Protein AF-A0A9E4G6T2-F1 (afdb_monomer)

pLDDT: mean 90.81, std 7.92, range [38.53, 97.25]

Secondary structure (DSSP, 8-state):
---SEEE-SSPPPHHHHHHHHHHEEE-GGGEEEE-HHHHHHHHHTT--HHHHHHHHHTS-SSPPPHHHHHHHHHHHHHHTS------EEEEE-SSHHHHHHHHHSTTTTTT-EEETTTEEEEEGGGHHHHHHHHHHTT------

Nearest PDB structures (foldseek):
  7lbm-assembly1_W  TM=4.381E-01  e=2.754E-04  Homo sapiens
  6nmi-assembly1_A  TM=4.449E-01  e=3.197E-03  Homo sapiens
  7m2u-assembly1_7  TM=4.126E-01  e=1.089E-02  Saccharomyces cerevisiae S288C

Foldseek 3Di:
DDAQKDADPDDDDPVLVVVLVQQWDDDPPRITHGDLVSNLVSVLVPDAVVVVLCSSCVRDVDHDDPVNVVSNVVSNCVSPVDDDPADKDKDFAPWQVLLVCQCPDPQRVVQWDDDPRGIIIGGPVCVVSNQVSCVVVPDHDDDD

Radius of gyration: 25.3 Å; Cα contacts (8 Å, |Δi|>4): 161; chains: 1; bounding box: 50×25×65 Å

Solvent-accessible surface area (backbone atoms only — not comparable to full-atom values): 8436 Å² total; per-residue (Å²): 127,96,63,61,63,47,70,55,93,59,91,70,53,74,70,58,46,50,54,45,61,47,32,24,44,82,53,73,92,53,28,28,36,63,31,68,69,40,37,26,53,34,40,67,72,68,50,58,65,64,59,54,51,51,58,55,48,76,77,35,97,59,79,80,53,70,69,55,53,51,49,48,55,50,40,58,55,55,46,66,70,69,76,92,89,74,66,63,43,80,42,82,39,100,38,45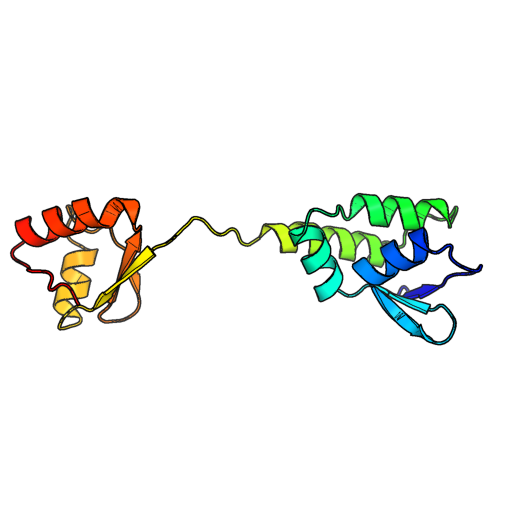,69,57,29,52,49,46,50,66,34,87,75,29,27,88,44,42,44,74,51,78,67,30,24,36,37,23,45,56,93,38,44,67,60,37,53,53,35,40,45,76,74,75,46,87,80,87,81,131

Mean predicted aligned error: 6.39 Å

Structure (mmCIF, N/CA/C/O backbone):
data_AF-A0A9E4G6T2-F1
#
_entry.id   AF-A0A9E4G6T2-F1
#
loop_
_atom_site.group_PDB
_atom_site.id
_atom_site.type_symbol
_atom_site.label_atom_id
_atom_site.label_alt_id
_atom_site.label_comp_id
_atom_site.label_asym_id
_atom_site.label_entity_id
_atom_site.label_seq_id
_atom_site.pdbx_PDB_ins_code
_atom_site.Cartn_x
_atom_site.Cartn_y
_atom_site.Cartn_z
_atom_site.occupancy
_atom_site.B_iso_or_equiv
_atom_site.auth_seq_id
_atom_site.auth_comp_id
_atom_site.auth_asym_id
_atom_site.auth_atom_id
_atom_site.pdbx_PDB_model_num
ATOM 1 N N . MET A 1 1 ? 2.375 -5.085 -33.992 1.00 38.53 1 MET A N 1
ATOM 2 C CA . MET A 1 1 ? 1.531 -4.758 -32.822 1.00 38.53 1 MET A CA 1
ATOM 3 C C . MET A 1 1 ? 2.469 -4.268 -31.738 1.00 38.53 1 MET A C 1
ATOM 5 O O . MET A 1 1 ? 3.468 -4.948 -31.538 1.00 38.53 1 MET A O 1
ATOM 9 N N . PRO A 1 2 ? 2.243 -3.102 -31.114 1.00 52.88 2 PRO A N 1
ATOM 10 C CA . PRO A 1 2 ? 3.109 -2.669 -30.027 1.00 52.88 2 PRO A CA 1
ATOM 11 C C . PRO A 1 2 ? 2.996 -3.676 -28.876 1.00 52.88 2 PRO A C 1
ATOM 13 O O . PRO A 1 2 ? 1.899 -4.096 -28.514 1.00 52.88 2 PRO A O 1
ATOM 16 N N . SER A 1 3 ? 4.140 -4.099 -28.356 1.00 74.31 3 SER A N 1
ATOM 17 C CA . SER A 1 3 ? 4.298 -5.026 -27.232 1.00 74.31 3 SER A CA 1
ATOM 18 C C . SER A 1 3 ? 5.153 -4.355 -26.162 1.00 74.31 3 SER A C 1
ATOM 20 O O . SER A 1 3 ? 5.950 -3.481 -26.488 1.00 74.31 3 SER A O 1
ATOM 22 N N . LEU A 1 4 ? 5.066 -4.790 -24.902 1.00 88.31 4 LEU A N 1
ATOM 23 C CA . LEU A 1 4 ? 5.969 -4.348 -23.822 1.00 88.31 4 LEU A CA 1
ATOM 24 C C . LEU A 1 4 ? 7.368 -4.992 -23.910 1.00 88.31 4 LEU A C 1
ATOM 26 O O . LEU A 1 4 ? 8.064 -5.139 -22.908 1.00 88.31 4 LEU A O 1
ATOM 30 N N . LEU A 1 5 ? 7.758 -5.392 -25.119 1.00 89.69 5 LEU A N 1
ATOM 31 C CA . LEU A 1 5 ? 9.045 -5.992 -25.431 1.00 89.69 5 LEU A CA 1
ATOM 32 C C . LEU A 1 5 ? 9.974 -4.904 -25.959 1.00 89.69 5 LEU A C 1
ATOM 34 O O . LEU A 1 5 ? 9.639 -4.201 -26.911 1.00 89.69 5 LEU A O 1
ATOM 38 N N . VAL A 1 6 ? 11.145 -4.807 -25.352 1.00 87.50 6 VAL A N 1
ATOM 39 C CA . VAL A 1 6 ? 12.248 -3.937 -25.740 1.00 87.50 6 VAL A CA 1
ATOM 40 C C . VAL A 1 6 ? 13.361 -4.833 -26.260 1.00 87.50 6 VAL A C 1
ATOM 42 O O . VAL A 1 6 ? 13.726 -5.811 -25.616 1.00 87.50 6 VAL A O 1
ATOM 45 N N . ARG A 1 7 ? 13.909 -4.524 -27.434 1.00 88.38 7 ARG A N 1
ATOM 46 C CA . ARG A 1 7 ? 15.034 -5.269 -28.005 1.00 88.38 7 ARG A CA 1
ATOM 47 C C . ARG A 1 7 ? 16.282 -4.400 -27.985 1.00 88.38 7 ARG A C 1
ATOM 49 O O . ARG A 1 7 ? 16.263 -3.283 -28.493 1.00 88.38 7 ARG A O 1
ATOM 56 N N . ALA A 1 8 ? 17.368 -4.929 -27.436 1.00 85.12 8 ALA A N 1
ATOM 57 C CA . ALA A 1 8 ? 18.674 -4.300 -27.544 1.00 85.12 8 ALA A CA 1
ATOM 58 C C . ALA A 1 8 ? 19.267 -4.592 -28.935 1.00 85.12 8 ALA A C 1
ATOM 60 O O . ALA A 1 8 ? 19.606 -5.730 -29.245 1.00 85.12 8 ALA A O 1
ATOM 61 N N . ASN A 1 9 ? 19.383 -3.566 -29.784 1.00 81.38 9 ASN A N 1
ATOM 62 C CA . ASN A 1 9 ? 19.962 -3.698 -31.133 1.00 81.38 9 ASN A CA 1
ATOM 63 C C . ASN A 1 9 ? 21.505 -3.710 -31.136 1.00 81.38 9 ASN A C 1
ATOM 65 O O . ASN A 1 9 ? 22.123 -3.962 -32.167 1.00 81.38 9 ASN A O 1
ATOM 69 N N . ALA A 1 10 ? 22.125 -3.436 -29.988 1.00 82.56 10 ALA A N 1
ATOM 70 C CA . ALA A 1 10 ? 23.563 -3.480 -29.760 1.00 82.56 10 ALA A CA 1
ATOM 71 C C . ALA A 1 10 ? 23.841 -4.035 -28.351 1.00 82.56 10 ALA A C 1
ATOM 73 O O . ALA A 1 10 ? 22.944 -3.984 -27.500 1.00 82.56 10 ALA A O 1
ATOM 74 N N . PRO A 1 11 ? 25.058 -4.547 -28.079 1.00 84.62 11 PRO A N 1
ATOM 75 C CA . PRO A 1 11 ? 25.437 -4.977 -26.739 1.00 84.62 11 PRO A CA 1
ATOM 76 C C . PRO A 1 11 ? 25.218 -3.862 -25.714 1.00 84.62 11 PRO A C 1
ATOM 78 O O . PRO A 1 11 ? 25.647 -2.725 -25.916 1.00 84.62 11 PRO A O 1
ATOM 81 N N . LEU A 1 12 ? 24.544 -4.199 -24.618 1.00 86.62 12 LEU A N 1
ATOM 82 C CA . LEU A 1 12 ? 24.333 -3.295 -23.494 1.00 86.62 12 LEU A CA 1
ATOM 83 C C . LEU A 1 12 ? 25.620 -3.203 -22.671 1.00 86.62 12 LEU A C 1
ATOM 85 O O . LEU A 1 12 ? 26.306 -4.206 -22.464 1.00 86.62 12 LEU A O 1
ATOM 89 N N . THR A 1 13 ? 25.938 -2.016 -22.168 1.00 89.88 13 THR A N 1
ATOM 90 C CA . THR A 1 13 ? 26.933 -1.880 -21.100 1.00 89.88 13 THR A CA 1
ATOM 91 C C . THR A 1 13 ? 26.376 -2.452 -19.792 1.00 89.88 13 THR A C 1
ATOM 93 O O . THR A 1 13 ? 25.166 -2.626 -19.636 1.00 89.88 13 THR A O 1
ATOM 96 N N . ALA A 1 14 ? 27.253 -2.722 -18.822 1.00 89.56 14 ALA A N 1
ATOM 97 C CA . ALA A 1 14 ? 26.844 -3.267 -17.526 1.00 89.56 14 ALA A CA 1
ATOM 98 C C . ALA A 1 14 ? 25.838 -2.364 -16.783 1.00 89.56 14 ALA A C 1
ATOM 100 O O . ALA A 1 14 ? 24.913 -2.862 -16.148 1.00 89.56 14 ALA A O 1
ATOM 101 N N . GLU A 1 15 ? 25.992 -1.041 -16.889 1.00 88.56 15 GLU A N 1
ATOM 102 C CA . GLU A 1 15 ? 25.078 -0.070 -16.274 1.00 88.56 15 GLU A CA 1
ATOM 103 C C . GLU A 1 15 ? 23.675 -0.149 -16.888 1.00 88.56 15 GLU A C 1
ATOM 105 O O . GLU A 1 15 ? 22.665 -0.175 -16.190 1.00 88.56 15 GLU A O 1
ATOM 110 N N . GLU A 1 16 ? 23.601 -0.263 -18.206 1.00 88.19 16 GLU A N 1
ATOM 111 C CA . GLU A 1 16 ? 22.339 -0.290 -18.943 1.00 88.19 16 GLU A CA 1
ATOM 112 C C . GLU A 1 16 ? 21.610 -1.622 -18.792 1.00 88.19 16 GLU A C 1
ATOM 114 O O . GLU A 1 16 ? 20.379 -1.669 -18.744 1.00 88.19 16 GLU A O 1
ATOM 119 N N . GLN A 1 17 ? 22.375 -2.707 -18.685 1.00 90.69 17 GLN A N 1
ATOM 120 C CA . GLN A 1 17 ? 21.836 -4.003 -18.320 1.00 90.69 17 GLN A CA 1
ATOM 121 C C . GLN A 1 17 ? 21.211 -3.950 -16.921 1.00 90.69 17 GLN A C 1
ATOM 123 O O . GLN A 1 17 ? 20.090 -4.422 -16.754 1.00 90.69 17 GLN A O 1
ATOM 128 N N . LEU A 1 18 ? 21.864 -3.306 -15.948 1.00 91.38 18 LEU A N 1
ATOM 129 C CA . LEU A 1 18 ? 21.314 -3.143 -14.601 1.00 91.38 18 LEU A CA 1
ATOM 130 C C . LEU A 1 18 ? 20.001 -2.339 -14.601 1.00 91.38 18 LEU A C 1
ATOM 132 O O . LEU A 1 18 ? 19.055 -2.706 -13.898 1.00 91.38 18 LEU A O 1
ATOM 136 N N . VAL A 1 19 ? 19.908 -1.277 -15.414 1.00 91.62 19 VAL A N 1
ATOM 137 C CA . VAL A 1 19 ? 18.649 -0.532 -15.601 1.00 91.62 19 VAL A CA 1
ATOM 138 C C . VAL A 1 19 ? 17.553 -1.473 -16.103 1.00 91.62 19 VAL A C 1
ATOM 140 O O . VAL A 1 19 ? 16.491 -1.557 -15.491 1.00 91.62 19 VAL A O 1
ATOM 143 N N . LEU A 1 20 ? 17.798 -2.238 -17.169 1.00 92.38 20 LEU A N 1
ATOM 144 C CA . LEU A 1 20 ? 16.791 -3.162 -17.697 1.00 92.38 20 LEU A CA 1
ATOM 145 C C . LEU A 1 20 ? 16.443 -4.285 -16.714 1.00 92.38 20 LEU A C 1
ATOM 147 O O . LEU A 1 20 ? 15.267 -4.590 -16.556 1.00 92.38 20 LEU A O 1
ATOM 151 N N . GLU A 1 21 ? 17.401 -4.848 -15.982 1.00 93.56 21 GLU A N 1
ATOM 152 C CA . GLU A 1 21 ? 17.140 -5.876 -14.962 1.00 93.56 21 GLU A CA 1
ATOM 153 C C . GLU A 1 21 ? 16.253 -5.376 -13.815 1.00 93.56 21 GLU A C 1
ATOM 155 O O . GLU A 1 21 ? 15.469 -6.159 -13.258 1.00 93.56 21 GLU A O 1
ATOM 160 N N . THR A 1 22 ? 16.345 -4.079 -13.505 1.00 94.62 22 THR A N 1
ATOM 161 C CA . THR A 1 22 ? 15.546 -3.400 -12.476 1.00 94.62 22 THR A CA 1
ATOM 162 C C . THR A 1 22 ? 14.070 -3.305 -12.869 1.00 94.62 22 THR A C 1
ATOM 164 O O . THR A 1 22 ? 13.197 -3.465 -12.019 1.00 94.62 22 THR A O 1
ATOM 167 N N . PHE A 1 23 ? 13.764 -3.090 -14.152 1.00 93.81 23 PHE A N 1
ATOM 168 C CA . PHE A 1 23 ? 12.396 -2.820 -14.624 1.00 93.81 23 PHE A CA 1
ATOM 169 C C . PHE A 1 23 ? 11.776 -3.944 -15.470 1.00 93.81 23 PHE A C 1
ATOM 171 O O . PHE A 1 23 ? 10.556 -4.002 -15.648 1.00 93.81 23 PHE A O 1
ATOM 178 N N . ALA A 1 24 ? 12.595 -4.844 -16.003 1.00 94.62 24 ALA A N 1
ATOM 179 C CA . ALA A 1 24 ? 12.218 -5.820 -17.011 1.00 94.62 24 ALA A CA 1
ATOM 180 C C . ALA A 1 24 ? 12.761 -7.218 -16.694 1.00 94.62 24 ALA A C 1
ATOM 182 O O . ALA A 1 24 ? 13.696 -7.420 -15.914 1.00 94.62 24 ALA A O 1
ATOM 183 N N . ASN A 1 25 ? 12.149 -8.216 -17.316 1.00 94.12 25 ASN A N 1
ATOM 184 C CA . ASN A 1 25 ? 12.661 -9.576 -17.348 1.00 94.12 25 ASN A CA 1
ATOM 185 C C . ASN A 1 25 ? 13.472 -9.766 -18.626 1.00 94.12 25 ASN A C 1
ATOM 187 O O . ASN A 1 25 ? 12.993 -9.432 -19.709 1.00 94.12 25 ASN A O 1
ATOM 191 N N . ALA A 1 26 ? 14.687 -10.297 -18.492 1.00 92.38 26 ALA A N 1
ATOM 192 C CA . ALA A 1 26 ? 15.461 -10.735 -19.641 1.00 92.38 26 ALA A CA 1
ATOM 193 C C . ALA A 1 26 ? 14.760 -11.937 -20.287 1.00 92.38 26 ALA A C 1
ATOM 195 O O . ALA A 1 26 ? 14.427 -12.912 -19.609 1.00 92.38 26 ALA A O 1
ATOM 196 N N . GLU A 1 27 ? 14.551 -11.858 -21.591 1.00 89.44 27 GLU A N 1
ATOM 197 C CA . GLU A 1 27 ? 14.178 -12.976 -22.446 1.00 89.44 27 GLU A CA 1
ATOM 198 C C . GLU A 1 27 ? 15.389 -13.385 -23.308 1.00 89.44 27 GLU A C 1
ATOM 200 O O . GLU A 1 27 ? 16.518 -12.932 -23.101 1.00 89.44 27 GLU A O 1
ATOM 205 N N . ALA A 1 28 ? 15.176 -14.287 -24.265 1.00 85.75 28 ALA A N 1
ATOM 206 C CA . ALA A 1 28 ? 16.230 -14.717 -25.177 1.00 85.75 28 ALA A CA 1
ATOM 207 C C . ALA A 1 28 ? 16.661 -13.592 -26.141 1.00 85.75 28 ALA A C 1
ATOM 209 O O . ALA A 1 28 ? 15.905 -12.666 -26.433 1.00 85.75 28 ALA A O 1
ATOM 210 N N . ASP A 1 29 ? 17.884 -13.704 -26.667 1.00 84.12 29 ASP A N 1
ATOM 211 C CA . ASP A 1 29 ? 18.403 -12.892 -27.779 1.00 84.12 29 ASP A CA 1
ATOM 212 C C . ASP A 1 29 ? 18.367 -11.367 -27.564 1.00 84.12 29 ASP A C 1
ATOM 214 O O . ASP A 1 29 ? 18.106 -10.596 -28.490 1.00 84.12 29 ASP A O 1
ATOM 218 N N . GLY A 1 30 ? 18.618 -10.908 -26.332 1.00 85.06 30 GLY A N 1
ATOM 219 C CA . GLY A 1 30 ? 18.647 -9.474 -26.013 1.00 85.06 30 GLY A CA 1
ATOM 220 C C . GLY A 1 30 ? 17.267 -8.810 -26.043 1.00 85.06 30 GLY A C 1
ATOM 221 O O . GLY A 1 30 ? 17.168 -7.584 -26.149 1.00 85.06 30 GLY A O 1
ATOM 222 N N . VAL A 1 31 ? 16.203 -9.613 -25.966 1.00 90.50 31 VAL A N 1
ATOM 223 C CA . VAL A 1 31 ? 14.833 -9.149 -25.759 1.00 90.50 31 VAL A CA 1
ATOM 224 C C . VAL A 1 31 ? 14.572 -9.022 -24.263 1.00 90.50 31 VAL A C 1
ATOM 226 O O . VAL A 1 31 ? 14.973 -9.864 -23.469 1.00 90.50 31 VAL A O 1
ATOM 229 N N . TRP A 1 32 ? 13.891 -7.953 -23.880 1.00 93.12 32 TRP A N 1
ATOM 230 C CA . TRP A 1 32 ? 13.528 -7.635 -22.510 1.00 93.12 32 TRP A CA 1
ATOM 231 C C . TRP A 1 32 ? 12.043 -7.333 -22.449 1.00 93.12 32 TRP A C 1
ATOM 233 O O . TRP A 1 32 ? 11.534 -6.539 -23.235 1.00 93.12 32 TRP A O 1
ATOM 243 N N . HIS A 1 33 ? 11.344 -7.925 -21.495 1.00 93.69 33 HIS A N 1
ATOM 244 C CA . HIS A 1 33 ? 9.928 -7.673 -21.285 1.00 93.69 33 HIS A CA 1
ATOM 245 C C . HIS A 1 33 ? 9.740 -6.779 -20.066 1.00 93.69 33 HIS A C 1
ATOM 247 O O . HIS A 1 33 ? 10.058 -7.188 -18.947 1.00 93.69 33 HIS A O 1
ATOM 253 N N . LEU A 1 34 ? 9.220 -5.564 -20.270 1.00 93.94 34 LEU A N 1
ATOM 254 C CA . LEU A 1 34 ? 8.885 -4.663 -19.167 1.00 93.94 34 LEU A CA 1
ATOM 255 C C . LEU A 1 34 ? 7.889 -5.354 -18.234 1.00 93.94 34 LEU A C 1
ATOM 257 O O . LEU A 1 34 ? 6.777 -5.708 -18.630 1.00 93.94 34 LEU A O 1
ATOM 261 N N . ALA A 1 35 ? 8.306 -5.551 -16.989 1.00 93.56 35 ALA A N 1
ATOM 262 C CA . ALA A 1 35 ? 7.590 -6.367 -16.029 1.00 93.56 35 ALA A CA 1
ATOM 263 C C . ALA A 1 35 ? 6.934 -5.457 -14.991 1.00 93.56 35 ALA A C 1
ATOM 265 O O . ALA A 1 35 ? 7.587 -4.626 -14.357 1.00 93.56 35 ALA A O 1
ATOM 266 N N . ARG A 1 36 ? 5.609 -5.571 -14.848 1.00 93.19 36 ARG A N 1
ATOM 267 C CA . ARG A 1 36 ? 4.814 -4.681 -13.986 1.00 93.19 36 ARG A CA 1
ATOM 268 C C . ARG A 1 36 ? 5.263 -4.745 -12.529 1.00 93.19 36 ARG A C 1
ATOM 270 O O . ARG A 1 36 ? 5.409 -3.708 -11.899 1.00 93.19 36 ARG A O 1
ATOM 277 N N . ASP A 1 37 ? 5.440 -5.950 -12.009 1.00 94.00 37 ASP A N 1
ATOM 278 C CA . ASP A 1 37 ? 5.879 -6.234 -10.644 1.00 94.00 37 ASP A CA 1
ATOM 279 C C . ASP A 1 37 ? 7.269 -5.656 -10.358 1.00 94.00 37 ASP A C 1
ATOM 281 O O . ASP A 1 37 ? 7.4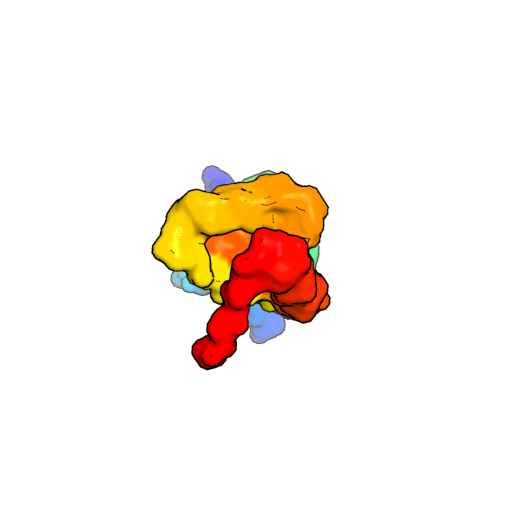27 -4.918 -9.388 1.00 94.00 37 ASP A O 1
ATOM 285 N N . LYS A 1 38 ? 8.244 -5.892 -11.244 1.00 95.25 38 LYS A N 1
ATOM 286 C CA . LYS A 1 38 ? 9.583 -5.301 -11.134 1.00 95.25 38 LYS A CA 1
ATOM 287 C C . LYS A 1 38 ? 9.553 -3.783 -11.206 1.00 95.25 38 LYS A C 1
ATOM 289 O O . LYS A 1 38 ? 10.176 -3.115 -10.391 1.00 95.25 38 LYS A O 1
ATOM 294 N N . THR A 1 39 ? 8.787 -3.231 -12.145 1.00 94.25 39 THR A N 1
ATOM 295 C CA . THR A 1 39 ? 8.690 -1.778 -12.306 1.00 94.25 39 THR A CA 1
ATOM 296 C C . THR A 1 39 ? 8.047 -1.117 -11.086 1.00 94.25 39 THR A C 1
ATOM 298 O O . THR A 1 39 ? 8.530 -0.085 -10.630 1.00 94.25 39 THR A O 1
ATOM 301 N N . LEU A 1 40 ? 7.000 -1.723 -10.514 1.00 95.00 40 LEU A N 1
ATOM 302 C CA . LEU A 1 40 ? 6.412 -1.264 -9.253 1.00 95.00 40 LEU A CA 1
ATOM 303 C C . LEU A 1 40 ? 7.436 -1.329 -8.112 1.00 95.00 40 LEU A C 1
ATOM 305 O O . LEU A 1 40 ? 7.648 -0.319 -7.447 1.00 95.00 40 LEU A O 1
ATOM 309 N N . ALA A 1 41 ? 8.127 -2.461 -7.941 1.00 93.75 41 ALA A N 1
ATOM 310 C CA . ALA A 1 41 ? 9.138 -2.639 -6.896 1.00 93.75 41 ALA A CA 1
ATOM 311 C C . ALA A 1 41 ? 10.314 -1.652 -7.026 1.00 93.75 41 ALA A C 1
ATOM 313 O O . ALA A 1 41 ? 10.813 -1.128 -6.027 1.00 93.75 41 ALA A O 1
ATOM 314 N N . ALA A 1 42 ? 10.736 -1.347 -8.255 1.00 94.38 42 ALA A N 1
ATOM 315 C CA . ALA A 1 42 ? 11.765 -0.352 -8.528 1.00 94.38 42 ALA A CA 1
ATOM 316 C C . ALA A 1 42 ? 11.312 1.052 -8.098 1.00 94.38 42 ALA A C 1
ATOM 318 O O . ALA A 1 42 ? 12.050 1.759 -7.410 1.00 94.38 42 ALA A O 1
ATOM 319 N N . ILE A 1 43 ? 10.081 1.446 -8.438 1.00 93.62 43 ILE A N 1
ATOM 320 C CA . ILE A 1 43 ? 9.537 2.753 -8.046 1.00 93.62 43 ILE A CA 1
ATOM 321 C C . ILE A 1 43 ? 9.347 2.839 -6.525 1.00 93.62 43 ILE A C 1
ATOM 323 O O . ILE A 1 43 ? 9.695 3.851 -5.918 1.00 93.62 43 ILE A O 1
ATOM 327 N N . GLU A 1 44 ? 8.860 1.773 -5.886 1.00 91.94 44 GLU A N 1
ATOM 328 C CA . GLU A 1 44 ? 8.766 1.668 -4.422 1.00 91.94 44 GLU A CA 1
ATOM 329 C C . GLU A 1 44 ? 10.134 1.829 -3.737 1.00 91.94 44 GLU A C 1
ATOM 331 O O . GLU A 1 44 ? 10.218 2.405 -2.651 1.00 91.94 44 GLU A O 1
ATOM 336 N N . SER A 1 45 ? 11.208 1.383 -4.395 1.00 91.56 45 SER A N 1
ATOM 337 C CA . SER A 1 45 ? 12.595 1.502 -3.922 1.00 91.56 45 SER A CA 1
ATOM 338 C C . SER A 1 45 ? 13.248 2.856 -4.237 1.00 91.56 45 SER A C 1
ATOM 340 O O . SER A 1 45 ? 14.390 3.092 -3.846 1.00 91.56 45 SER A O 1
ATOM 342 N N . GLY A 1 46 ? 12.530 3.768 -4.901 1.00 91.50 46 GLY A N 1
ATOM 343 C CA . GLY A 1 46 ? 12.974 5.139 -5.161 1.00 91.50 46 GLY A CA 1
ATOM 344 C C . GLY A 1 46 ? 13.480 5.417 -6.578 1.00 91.50 46 GLY A C 1
ATOM 345 O O . GLY A 1 46 ? 13.881 6.550 -6.849 1.00 91.50 46 GLY A O 1
ATOM 346 N N . HIS A 1 47 ? 13.438 4.441 -7.489 1.00 92.94 47 HIS A N 1
ATOM 347 C CA . HIS A 1 47 ? 13.706 4.690 -8.907 1.00 92.94 47 HIS A CA 1
ATOM 348 C C . HIS A 1 47 ? 12.559 5.479 -9.559 1.00 92.94 47 HIS A C 1
ATOM 350 O O . HIS A 1 47 ? 11.411 5.413 -9.110 1.00 92.94 47 HIS A O 1
ATOM 356 N N . LYS A 1 48 ? 12.835 6.219 -10.639 1.00 90.88 48 LYS A N 1
ATOM 357 C CA . LYS A 1 48 ? 11.798 6.955 -11.379 1.00 90.88 48 LYS A CA 1
ATOM 358 C C . LYS A 1 48 ? 11.523 6.281 -12.714 1.00 90.88 48 LYS A C 1
ATOM 360 O O . LYS A 1 48 ? 12.450 5.903 -13.422 1.00 90.88 48 LYS A O 1
ATOM 365 N N . ALA A 1 49 ? 10.253 6.190 -13.106 1.00 89.56 49 ALA A N 1
ATOM 366 C CA . ALA A 1 49 ? 9.931 5.696 -14.444 1.00 89.56 49 ALA A CA 1
ATOM 367 C C . ALA A 1 49 ? 10.420 6.660 -15.542 1.00 89.56 49 ALA A C 1
ATOM 369 O O . ALA A 1 49 ? 10.711 6.208 -16.644 1.00 89.56 49 ALA A O 1
ATOM 370 N N . ASP A 1 50 ? 10.605 7.949 -15.233 1.00 89.06 50 ASP A N 1
ATOM 371 C CA . ASP A 1 50 ? 11.275 8.910 -16.122 1.00 89.06 50 ASP A CA 1
ATOM 372 C C . ASP A 1 50 ? 12.721 8.521 -16.453 1.00 89.06 50 ASP A C 1
ATOM 374 O O . ASP A 1 50 ? 13.152 8.739 -17.583 1.00 89.06 50 ASP A O 1
ATOM 378 N N . ASP A 1 51 ? 13.447 7.889 -15.524 1.00 88.88 51 ASP A N 1
ATOM 379 C CA . ASP A 1 51 ? 14.809 7.408 -15.787 1.00 88.88 51 ASP A CA 1
ATOM 380 C C . ASP A 1 51 ? 14.772 6.295 -16.848 1.00 88.88 51 ASP A C 1
ATOM 382 O O . ASP A 1 51 ? 15.577 6.278 -17.779 1.00 88.88 51 ASP A O 1
ATOM 386 N N . LEU A 1 52 ? 13.768 5.411 -16.773 1.00 89.81 52 LEU A N 1
ATOM 387 C CA . LEU A 1 52 ? 13.527 4.386 -17.788 1.00 89.81 52 LEU A CA 1
ATOM 388 C C . LEU A 1 52 ? 13.049 4.992 -19.119 1.00 89.81 52 LEU A C 1
ATOM 390 O O . LEU A 1 52 ? 13.496 4.546 -20.174 1.00 89.81 52 LEU A O 1
ATOM 394 N N . ARG A 1 53 ? 12.187 6.022 -19.105 1.00 90.00 53 ARG A N 1
ATOM 395 C CA . ARG A 1 53 ? 11.778 6.745 -20.329 1.00 90.00 53 ARG A CA 1
ATOM 396 C C . ARG A 1 53 ? 12.985 7.358 -21.032 1.00 90.00 53 ARG A C 1
ATOM 398 O O . ARG A 1 53 ? 13.136 7.182 -22.238 1.00 90.00 53 ARG A O 1
ATOM 405 N N . ALA A 1 54 ? 13.842 8.047 -20.280 1.00 88.44 54 ALA A N 1
ATOM 406 C CA . ALA A 1 54 ? 15.055 8.665 -20.799 1.00 88.44 54 ALA A CA 1
ATOM 407 C C . ALA A 1 54 ? 16.028 7.615 -21.347 1.00 88.44 54 ALA A C 1
ATOM 409 O O . ALA A 1 54 ? 16.556 7.788 -22.441 1.00 88.44 54 ALA A O 1
ATOM 410 N N . PHE A 1 55 ? 16.208 6.499 -20.634 1.00 88.81 55 PHE A N 1
ATOM 411 C CA . PHE A 1 55 ? 17.033 5.381 -21.086 1.00 88.81 55 PHE A CA 1
ATOM 412 C C . PHE A 1 55 ? 16.551 4.791 -22.420 1.00 88.81 55 PHE A C 1
ATOM 414 O O . PHE A 1 55 ? 17.351 4.597 -23.334 1.00 88.81 55 PHE A O 1
ATOM 421 N N . LEU A 1 56 ? 15.245 4.532 -22.552 1.00 88.56 56 LEU A N 1
ATOM 422 C CA . LEU A 1 56 ? 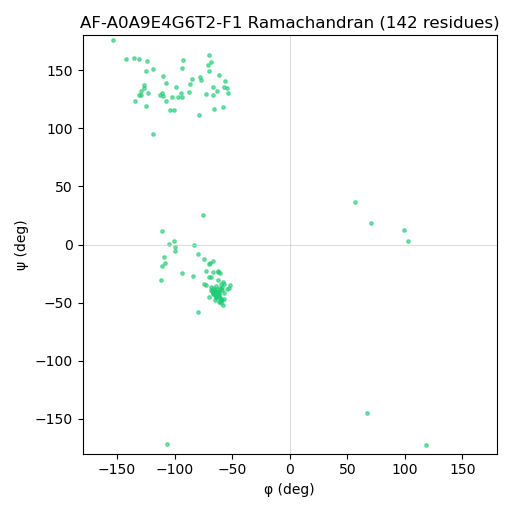14.664 4.002 -23.789 1.00 88.56 56 LEU A CA 1
ATOM 423 C C . LEU A 1 56 ? 14.764 5.019 -24.938 1.00 88.56 56 LEU A C 1
ATOM 425 O O . LEU A 1 56 ? 15.134 4.646 -26.047 1.00 88.56 56 LEU A O 1
ATOM 429 N N . GLY A 1 57 ? 14.495 6.300 -24.665 1.00 86.19 57 GLY A N 1
ATOM 430 C CA . GLY A 1 57 ? 14.555 7.374 -25.663 1.00 86.19 57 GLY A CA 1
ATOM 431 C C . GLY A 1 57 ? 15.972 7.774 -26.089 1.00 86.19 57 GLY A C 1
ATOM 432 O O . GLY A 1 57 ? 16.156 8.288 -27.182 1.00 86.19 57 GLY A O 1
ATOM 433 N N . ALA A 1 58 ? 17.000 7.516 -25.276 1.00 84.62 58 ALA A N 1
ATOM 434 C CA . ALA A 1 58 ? 18.390 7.780 -25.657 1.00 84.62 58 ALA A CA 1
ATOM 435 C C . ALA A 1 58 ? 18.910 6.824 -26.748 1.00 84.62 58 ALA A C 1
ATOM 437 O O . ALA A 1 58 ? 19.942 7.091 -27.362 1.00 84.62 58 ALA A O 1
ATOM 438 N N . ARG A 1 59 ? 18.223 5.696 -26.969 1.00 77.62 59 ARG A N 1
ATOM 439 C CA . ARG A 1 59 ? 18.638 4.632 -27.895 1.00 77.62 59 ARG A CA 1
ATOM 440 C C . ARG A 1 59 ? 17.805 4.516 -29.158 1.00 77.62 59 ARG A C 1
ATOM 442 O O . ARG A 1 59 ? 18.195 3.771 -30.057 1.00 77.62 59 ARG A O 1
ATOM 449 N N . ASP A 1 60 ? 16.684 5.217 -29.215 1.00 78.00 60 ASP A N 1
ATOM 450 C CA . ASP A 1 60 ? 15.801 5.233 -30.367 1.00 78.00 60 ASP A CA 1
ATOM 451 C C . ASP A 1 60 ? 15.413 6.681 -30.663 1.00 78.00 60 ASP A C 1
ATOM 453 O O . ASP A 1 60 ? 14.907 7.390 -29.798 1.00 78.00 60 ASP A O 1
ATOM 457 N N . GLU A 1 61 ? 15.676 7.134 -31.889 1.00 71.00 61 GLU A N 1
ATOM 458 C CA . GLU A 1 61 ? 15.260 8.464 -32.346 1.00 71.00 61 GLU A CA 1
ATOM 459 C C . GLU A 1 61 ? 13.733 8.550 -32.514 1.00 71.00 61 GLU A C 1
ATOM 461 O O . GLU A 1 61 ? 13.170 9.644 -32.607 1.00 71.00 61 GLU A O 1
ATOM 466 N N . GLN A 1 62 ? 13.045 7.403 -32.550 1.00 77.69 62 GLN A N 1
ATOM 467 C CA . GLN A 1 62 ? 11.593 7.338 -32.583 1.00 77.69 62 GLN A CA 1
ATOM 468 C C . GLN A 1 62 ? 10.992 7.583 -31.192 1.00 77.69 62 GLN A C 1
ATOM 470 O O . GLN A 1 62 ? 11.527 7.137 -30.175 1.00 77.69 62 GLN A O 1
ATOM 475 N N . PRO A 1 63 ? 9.831 8.259 -31.117 1.00 79.44 63 PRO A N 1
ATOM 476 C CA . PRO A 1 63 ? 9.132 8.432 -29.852 1.00 79.44 63 PRO A CA 1
ATOM 477 C C . PRO A 1 63 ? 8.724 7.075 -29.264 1.00 79.44 63 PRO A C 1
ATOM 479 O O . PRO A 1 63 ? 8.341 6.160 -29.999 1.00 79.44 63 PRO A O 1
ATOM 482 N N . LEU A 1 64 ? 8.737 6.966 -27.928 1.00 83.19 64 LEU A N 1
ATOM 483 C CA . LEU A 1 64 ? 8.280 5.754 -27.249 1.00 83.19 64 LEU A CA 1
ATOM 484 C C . LEU A 1 64 ? 6.846 5.399 -27.692 1.00 83.19 64 LEU A C 1
ATOM 486 O O . LEU A 1 64 ? 5.973 6.273 -27.688 1.00 83.19 64 LEU A O 1
ATOM 490 N N . PRO A 1 65 ? 6.564 4.120 -28.010 1.00 88.56 65 PRO A N 1
ATOM 491 C CA . PRO A 1 65 ? 5.216 3.688 -28.350 1.00 88.56 65 PRO A CA 1
ATOM 492 C C . PRO A 1 65 ? 4.217 4.020 -27.238 1.00 88.56 65 PRO A C 1
ATOM 494 O O . PRO A 1 65 ? 4.499 3.811 -26.057 1.00 88.56 65 PRO A O 1
ATOM 497 N N . GLU A 1 66 ? 3.007 4.439 -27.620 1.00 88.56 66 GLU A N 1
ATOM 498 C CA . GLU A 1 66 ? 1.935 4.819 -26.685 1.00 88.56 66 GLU A CA 1
ATOM 499 C C . GLU A 1 66 ? 1.656 3.736 -25.628 1.00 88.56 66 GLU A C 1
ATOM 501 O O . GLU A 1 66 ? 1.400 4.043 -24.466 1.00 88.56 66 GLU A O 1
ATOM 506 N N . LEU A 1 67 ? 1.773 2.457 -26.004 1.00 89.81 67 LEU A N 1
ATOM 507 C CA . LEU A 1 67 ? 1.602 1.332 -25.086 1.00 89.81 67 LEU A CA 1
ATOM 508 C C . LEU A 1 67 ? 2.636 1.327 -23.949 1.00 89.81 67 LEU A C 1
ATOM 510 O O . LEU A 1 67 ? 2.282 1.053 -22.802 1.00 89.81 67 LEU A O 1
ATOM 514 N N . VAL A 1 68 ? 3.903 1.614 -24.262 1.00 89.81 68 VAL A N 1
ATOM 515 C CA . VAL A 1 68 ? 4.989 1.655 -23.273 1.00 89.81 68 VAL A CA 1
ATOM 516 C C . VAL A 1 68 ? 4.799 2.859 -22.363 1.00 89.81 68 VAL A C 1
ATOM 518 O O . VAL A 1 68 ? 4.854 2.727 -21.144 1.00 89.81 68 VAL A O 1
ATOM 521 N N . ASP A 1 69 ? 4.487 4.021 -22.930 1.00 89.06 69 ASP A N 1
ATOM 522 C CA . ASP A 1 69 ? 4.275 5.220 -22.126 1.00 89.06 69 ASP A CA 1
ATOM 523 C C . ASP A 1 69 ? 3.023 5.117 -21.230 1.00 89.06 69 ASP A C 1
ATOM 525 O O . ASP A 1 69 ? 3.051 5.485 -20.053 1.00 89.06 69 ASP A O 1
ATOM 529 N N . GLY A 1 70 ? 1.937 4.524 -21.735 1.00 91.44 70 GLY A N 1
ATOM 530 C CA . GLY A 1 70 ? 0.750 4.199 -20.943 1.00 91.44 70 GLY A CA 1
ATOM 531 C C . GLY A 1 70 ? 1.040 3.183 -19.835 1.00 91.44 70 GLY A C 1
ATOM 532 O O . GLY A 1 70 ? 0.533 3.318 -18.720 1.00 91.44 70 GLY A O 1
ATOM 533 N N . PHE A 1 71 ? 1.891 2.186 -20.095 1.00 93.25 71 PHE A N 1
ATOM 534 C CA . PHE A 1 71 ? 2.368 1.266 -19.062 1.00 93.25 71 PHE A CA 1
ATOM 535 C C . PHE A 1 71 ? 3.108 2.012 -17.947 1.00 93.25 71 PHE A C 1
ATOM 537 O O . PHE A 1 71 ? 2.737 1.839 -16.785 1.00 93.25 71 PHE A O 1
ATOM 544 N N . LEU A 1 72 ? 4.071 2.876 -18.292 1.00 92.00 72 LEU A N 1
ATOM 545 C CA . LEU A 1 72 ? 4.871 3.639 -17.327 1.00 92.00 72 LEU A CA 1
ATOM 546 C C . LEU A 1 72 ? 4.009 4.593 -16.486 1.0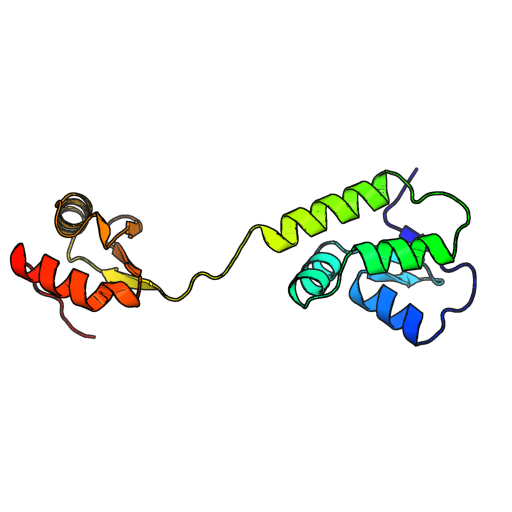0 92.00 72 LEU A C 1
ATOM 548 O O . LEU A 1 72 ? 4.141 4.629 -15.264 1.00 92.00 72 LEU A O 1
ATOM 552 N N . ARG A 1 73 ? 3.034 5.270 -17.102 1.00 92.00 73 ARG A N 1
ATOM 553 C CA . ARG A 1 73 ? 2.065 6.104 -16.370 1.00 92.00 73 ARG A CA 1
ATOM 554 C C . ARG A 1 73 ? 1.229 5.291 -15.374 1.00 92.00 73 ARG A C 1
ATOM 556 O O . ARG A 1 73 ? 1.002 5.719 -14.241 1.00 92.00 73 ARG A O 1
ATOM 563 N N . ASN A 1 74 ? 0.786 4.098 -15.771 1.00 92.56 74 ASN A N 1
ATOM 564 C CA . ASN A 1 74 ? -0.028 3.236 -14.913 1.00 92.56 74 ASN A CA 1
ATOM 565 C C . ASN A 1 74 ? 0.750 2.700 -13.702 1.00 92.56 74 ASN A C 1
ATOM 567 O O . ASN A 1 74 ? 0.195 2.622 -12.606 1.00 92.56 74 ASN A O 1
ATOM 571 N N . VAL A 1 75 ? 2.016 2.319 -13.881 1.00 93.12 75 VAL A N 1
ATOM 572 C CA . VAL A 1 75 ? 2.859 1.836 -12.772 1.00 93.12 75 VAL A CA 1
ATOM 573 C C . VAL A 1 75 ? 3.288 2.966 -11.839 1.00 93.12 75 VAL A C 1
ATOM 575 O O . VAL A 1 75 ? 3.296 2.747 -10.635 1.00 93.12 75 VAL A O 1
ATOM 578 N N . GLU A 1 76 ? 3.530 4.185 -12.333 1.00 91.38 76 GLU A N 1
ATOM 579 C CA . GLU A 1 76 ? 3.775 5.357 -11.474 1.00 91.38 76 GLU A CA 1
ATOM 580 C C . GLU A 1 76 ? 2.585 5.656 -10.558 1.00 91.38 76 GLU A C 1
ATOM 582 O O . GLU A 1 76 ? 2.751 5.855 -9.353 1.00 91.38 76 GLU A O 1
ATOM 587 N N . CYS A 1 77 ? 1.370 5.643 -11.115 1.00 91.25 77 CYS A N 1
ATOM 588 C CA . CYS A 1 77 ? 0.152 5.823 -10.332 1.00 91.25 77 CYS A CA 1
ATOM 589 C C . CYS A 1 77 ? -0.037 4.677 -9.322 1.00 91.25 77 CYS A C 1
ATOM 591 O O . CYS A 1 77 ? -0.314 4.916 -8.145 1.00 91.25 77 CYS A O 1
ATOM 593 N N . GLY A 1 78 ? 0.169 3.433 -9.768 1.00 92.56 78 GLY A N 1
ATOM 594 C CA . GLY A 1 78 ? 0.036 2.233 -8.942 1.00 92.56 78 GLY A CA 1
ATOM 595 C C . GLY A 1 78 ? 1.018 2.182 -7.770 1.00 92.56 78 GLY A C 1
ATOM 596 O O . GLY A 1 78 ? 0.600 1.911 -6.645 1.00 92.56 78 GLY A O 1
ATOM 597 N N . ALA A 1 79 ? 2.290 2.514 -7.998 1.00 90.81 79 ALA A N 1
ATOM 598 C CA . ALA A 1 79 ? 3.343 2.486 -6.978 1.00 90.81 79 ALA A CA 1
ATOM 599 C C . ALA A 1 79 ? 3.082 3.466 -5.820 1.00 90.81 79 ALA A C 1
ATOM 601 O O . ALA A 1 79 ? 3.565 3.281 -4.706 1.00 90.81 79 ALA A O 1
ATOM 602 N N . GLN A 1 80 ? 2.293 4.517 -6.057 1.00 86.88 80 GLN A N 1
ATOM 603 C CA . GLN A 1 80 ? 1.960 5.524 -5.046 1.00 86.88 80 GLN A CA 1
ATOM 604 C C . GLN A 1 80 ? 0.585 5.311 -4.395 1.00 86.88 80 GLN A C 1
ATOM 606 O O . GLN A 1 80 ? 0.211 6.077 -3.498 1.00 86.88 80 GLN A O 1
ATOM 611 N N . ALA A 1 81 ? -0.165 4.290 -4.824 1.00 92.19 81 ALA A N 1
ATOM 612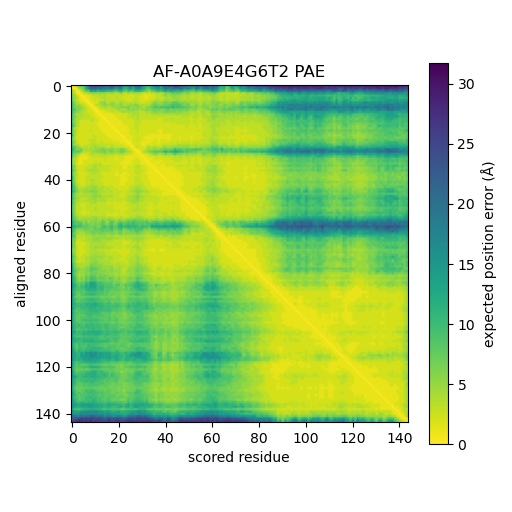 C CA . ALA A 1 81 ? -1.553 4.076 -4.423 1.00 92.19 81 ALA A CA 1
ATOM 613 C C . ALA A 1 81 ? -1.705 3.681 -2.944 1.00 92.19 81 ALA A C 1
ATOM 615 O O . ALA A 1 81 ? -2.729 3.979 -2.325 1.00 92.19 81 ALA A O 1
ATOM 616 N N . ILE A 1 82 ? -0.695 3.032 -2.357 1.00 92.50 82 ILE A N 1
ATOM 617 C CA . ILE A 1 82 ? -0.738 2.520 -0.983 1.00 92.50 82 ILE A CA 1
ATOM 618 C C . ILE A 1 82 ? 0.424 3.108 -0.183 1.00 92.50 82 ILE A C 1
ATOM 620 O O . ILE A 1 82 ? 1.572 3.078 -0.607 1.00 92.50 82 ILE A O 1
ATOM 624 N N . LYS A 1 83 ? 0.129 3.646 1.007 1.00 90.31 83 LYS A N 1
ATOM 625 C CA . LYS A 1 83 ? 1.143 4.189 1.922 1.00 90.31 83 LYS A CA 1
ATOM 626 C C . LYS A 1 83 ? 0.943 3.650 3.327 1.00 90.31 83 LYS A C 1
ATOM 628 O O . LYS A 1 83 ? -0.141 3.788 3.900 1.00 90.31 83 LYS A O 1
ATOM 633 N N . LEU A 1 84 ? 2.009 3.122 3.925 1.00 91.94 84 LEU A N 1
ATOM 634 C CA . LEU A 1 84 ? 2.019 2.783 5.344 1.00 91.94 84 LEU A CA 1
ATOM 635 C C . LEU A 1 84 ? 1.913 4.071 6.174 1.00 91.94 84 LEU A C 1
ATOM 637 O O . LEU A 1 84 ? 2.787 4.933 6.134 1.00 91.94 84 LEU A O 1
ATOM 641 N N . ARG A 1 85 ? 0.826 4.218 6.940 1.00 91.94 85 ARG A N 1
ATOM 642 C CA . ARG A 1 85 ? 0.582 5.396 7.802 1.00 91.94 85 ARG A CA 1
ATOM 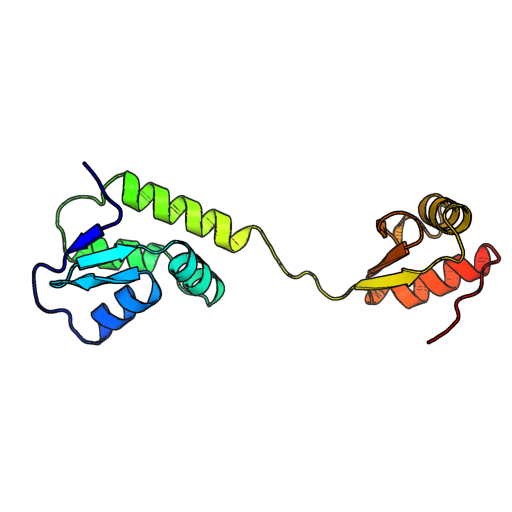643 C C . ARG A 1 85 ? 0.897 5.157 9.282 1.00 91.94 85 ARG A C 1
ATOM 645 O O . ARG A 1 85 ? 0.687 6.059 10.094 1.00 91.94 85 ARG A O 1
ATOM 652 N N . GLY A 1 86 ? 1.404 3.972 9.618 1.00 93.06 86 GLY A N 1
ATOM 653 C CA . GLY A 1 86 ? 1.819 3.571 10.962 1.00 93.06 86 GLY A CA 1
ATOM 654 C C . GLY A 1 86 ? 1.025 2.388 11.516 1.00 93.06 86 GLY A C 1
ATOM 655 O O . GLY A 1 86 ? 0.224 1.773 10.818 1.00 93.06 86 GLY A O 1
ATOM 656 N N . THR A 1 87 ? 1.258 2.085 12.792 1.00 95.56 87 THR A N 1
ATOM 657 C CA . THR A 1 87 ? 0.676 0.926 13.478 1.00 95.56 87 THR A CA 1
ATOM 658 C C . THR A 1 87 ? -0.715 1.224 14.037 1.00 95.56 87 THR A C 1
ATOM 660 O O . THR A 1 87 ? -0.990 2.307 14.574 1.00 95.56 87 THR A O 1
ATOM 663 N N . ALA A 1 88 ? -1.589 0.226 13.957 1.00 96.19 88 ALA A N 1
ATOM 664 C CA . ALA A 1 88 ? -2.849 0.189 14.673 1.00 96.19 88 ALA A CA 1
ATOM 665 C C . ALA A 1 88 ? -2.932 -1.092 15.507 1.00 96.19 88 ALA A C 1
ATOM 667 O O . ALA A 1 88 ? -2.355 -2.115 15.151 1.00 96.19 88 ALA A O 1
ATOM 668 N N . LEU A 1 89 ? 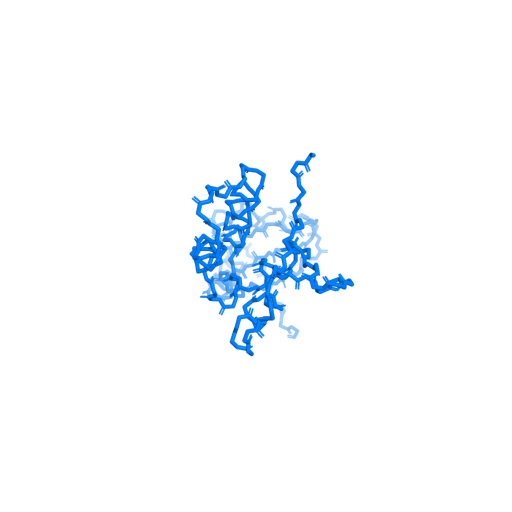-3.626 -1.003 16.634 1.00 95.31 89 LEU A N 1
ATOM 669 C CA . LEU A 1 89 ? -3.882 -2.101 17.549 1.00 95.31 89 LEU A CA 1
ATOM 670 C C . LEU A 1 89 ? -5.283 -2.642 17.281 1.00 95.31 89 LEU A C 1
ATOM 672 O O . LEU A 1 89 ? -6.228 -1.859 17.139 1.00 95.31 89 LEU A O 1
ATOM 676 N N . LEU A 1 90 ? -5.398 -3.964 17.234 1.00 96.06 90 LEU A N 1
ATOM 677 C CA . LEU A 1 90 ? -6.670 -4.666 17.158 1.00 96.06 90 LEU A CA 1
ATOM 678 C C . LEU A 1 90 ? -7.116 -5.028 18.577 1.00 96.06 90 LEU A C 1
ATOM 680 O O . LEU A 1 90 ? -6.360 -5.637 19.327 1.00 96.06 90 LEU A O 1
ATOM 684 N N . PHE A 1 91 ? -8.334 -4.647 18.936 1.00 95.06 91 PHE A N 1
ATOM 685 C CA . PHE A 1 91 ? -8.968 -4.995 20.202 1.00 95.06 91 PHE A CA 1
ATOM 686 C C . PHE A 1 91 ? -10.147 -5.917 19.935 1.00 95.06 91 PHE A C 1
ATOM 688 O O . PHE A 1 91 ? -11.021 -5.580 19.135 1.00 95.06 91 PHE A O 1
ATOM 695 N N . GLU A 1 92 ? -10.195 -7.048 20.627 1.00 95.56 92 GLU A N 1
ATOM 696 C CA . GLU A 1 92 ? -11.352 -7.934 20.632 1.00 95.56 92 GLU A CA 1
ATOM 697 C C . GLU A 1 92 ? -12.340 -7.512 21.725 1.00 95.56 92 GLU A C 1
ATOM 699 O O . GLU A 1 92 ? -11.976 -7.267 22.875 1.00 95.56 92 GLU A O 1
ATOM 704 N N . CYS A 1 93 ? -13.608 -7.398 21.347 1.00 95.25 93 CYS A N 1
ATOM 705 C CA . CYS A 1 93 ? -14.728 -7.215 22.254 1.00 95.25 93 CYS A CA 1
ATOM 706 C C . CYS A 1 93 ? -15.332 -8.579 22.5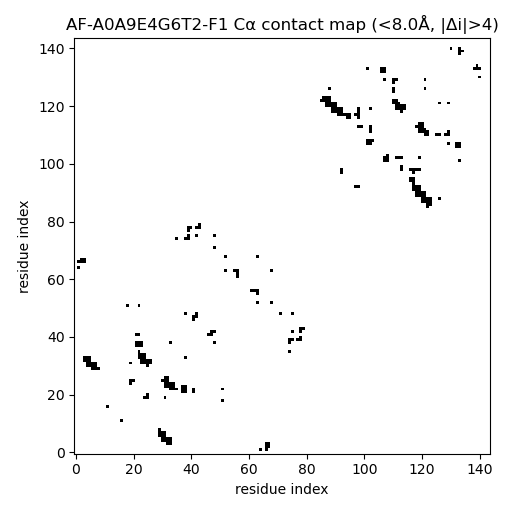90 1.00 95.25 93 CYS A C 1
ATOM 708 O O . CYS A 1 93 ? -15.330 -9.490 21.764 1.00 95.25 93 CYS A O 1
ATOM 710 N N . VAL A 1 94 ? -15.930 -8.687 23.777 1.00 95.25 94 VAL A N 1
ATOM 711 C CA . VAL A 1 94 ? -16.616 -9.914 24.217 1.00 95.25 94 VAL A CA 1
ATOM 712 C C . VAL A 1 94 ? -17.727 -10.345 23.251 1.00 95.25 94 VAL A C 1
ATOM 714 O O . VAL A 1 94 ? -17.943 -11.536 23.046 1.00 95.25 94 VAL A O 1
ATOM 717 N N . ASP A 1 95 ? -18.413 -9.383 22.627 1.00 95.50 95 ASP A N 1
ATOM 718 C CA . ASP A 1 95 ? -19.440 -9.626 21.622 1.00 95.50 95 ASP A CA 1
ATOM 719 C C . ASP A 1 95 ? -19.594 -8.441 20.644 1.00 95.50 95 ASP A C 1
ATOM 721 O O . ASP A 1 95 ? -18.963 -7.386 20.777 1.00 95.50 95 ASP A O 1
ATOM 725 N N . GLN A 1 96 ? -20.463 -8.634 19.647 1.00 96.94 96 GLN A N 1
ATOM 726 C CA . GLN A 1 96 ? -20.849 -7.616 18.667 1.00 96.94 96 GLN A CA 1
ATOM 727 C C . GLN A 1 96 ? -21.469 -6.374 19.323 1.00 96.94 96 GLN A C 1
ATOM 729 O O . GLN A 1 96 ? -21.200 -5.259 18.894 1.00 96.94 96 GLN A O 1
ATOM 734 N N . LYS A 1 97 ? -22.293 -6.547 20.365 1.00 96.25 97 LYS A N 1
ATOM 735 C CA . LYS A 1 97 ? -23.046 -5.443 20.980 1.00 96.25 97 LYS A CA 1
ATOM 736 C C . LYS A 1 97 ? -22.103 -4.446 21.640 1.00 96.25 97 LYS A C 1
ATOM 738 O O . LYS A 1 97 ? -22.320 -3.238 21.553 1.00 96.25 97 LYS A O 1
ATOM 743 N N . VAL A 1 98 ? -21.050 -4.943 22.289 1.00 95.94 98 VAL A N 1
ATOM 744 C CA . VAL A 1 98 ? -19.993 -4.099 22.843 1.00 95.94 98 VAL A CA 1
ATOM 745 C C . VAL A 1 98 ? -19.251 -3.389 21.715 1.00 95.94 98 VAL A C 1
ATOM 747 O O . VAL A 1 98 ? -19.122 -2.170 21.782 1.00 95.94 98 VAL A O 1
ATOM 750 N N . ALA A 1 99 ? -18.839 -4.096 20.658 1.00 96.94 99 ALA A N 1
ATOM 751 C CA . ALA A 1 99 ? -18.156 -3.472 19.522 1.00 96.94 99 ALA A CA 1
ATOM 752 C C . ALA A 1 99 ? -18.990 -2.343 18.883 1.00 96.94 99 ALA A C 1
ATOM 754 O O . ALA A 1 99 ? -18.481 -1.233 18.722 1.00 96.94 99 ALA A O 1
ATOM 755 N N . ASP A 1 100 ? -20.277 -2.583 18.621 1.00 96.81 100 ASP A N 1
ATOM 756 C CA . ASP A 1 100 ? -21.200 -1.601 18.038 1.00 96.81 100 ASP A CA 1
ATOM 757 C C . ASP A 1 100 ? -21.370 -0.379 18.946 1.00 96.81 100 ASP A C 1
ATOM 759 O O . ASP A 1 100 ? -21.305 0.766 18.496 1.00 96.81 100 ASP A O 1
ATOM 763 N N . ARG A 1 101 ? -21.531 -0.600 20.257 1.00 95.81 101 ARG A N 1
ATOM 764 C CA . ARG A 1 101 ? -21.661 0.493 21.227 1.00 95.81 101 ARG A CA 1
ATOM 765 C C . ARG A 1 101 ? -20.400 1.352 21.284 1.00 95.81 101 ARG A C 1
ATOM 767 O O . ARG A 1 101 ? -20.501 2.575 21.337 1.00 95.81 101 ARG A O 1
ATOM 774 N N . LEU A 1 102 ? -19.222 0.730 21.273 1.00 95.81 102 LEU A N 1
ATOM 775 C CA . LEU A 1 102 ? -17.941 1.438 21.264 1.00 95.81 102 LEU A CA 1
ATOM 776 C C . LEU A 1 102 ? -17.718 2.206 19.955 1.00 95.81 102 LEU A C 1
ATOM 778 O O . LEU A 1 102 ?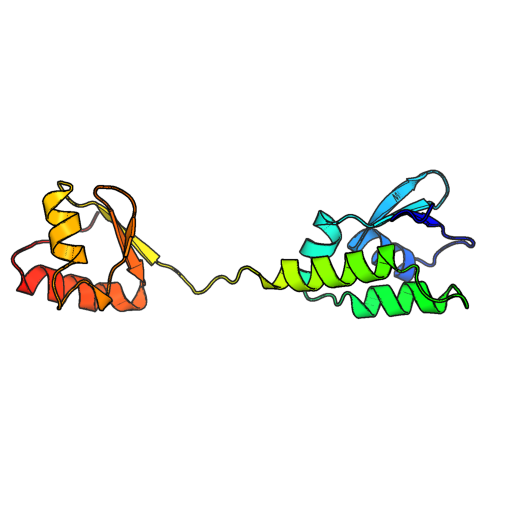 -17.194 3.321 19.986 1.00 95.81 102 LEU A O 1
ATOM 782 N N . ALA A 1 103 ? -18.134 1.645 18.821 1.00 96.44 103 ALA A N 1
ATOM 783 C CA . ALA A 1 103 ? -18.050 2.304 17.523 1.00 96.44 103 ALA A CA 1
ATOM 784 C C . ALA A 1 103 ? -19.034 3.484 17.392 1.00 96.44 103 ALA A C 1
ATOM 786 O O . ALA A 1 103 ? -18.731 4.443 16.684 1.00 96.44 103 ALA A O 1
ATOM 787 N N . ALA A 1 104 ? -20.170 3.450 18.099 1.00 95.81 104 ALA A N 1
ATOM 788 C CA . ALA A 1 104 ? -21.202 4.489 18.054 1.00 95.81 104 ALA A CA 1
ATOM 789 C C . ALA A 1 104 ? -21.083 5.575 19.147 1.00 95.81 104 ALA A C 1
ATOM 791 O O . ALA A 1 104 ? -21.570 6.689 18.949 1.00 95.81 104 ALA A O 1
ATOM 792 N N . ASP A 1 105 ? -20.457 5.302 20.302 1.00 96.44 105 ASP A N 1
ATOM 793 C CA . ASP A 1 105 ? -20.349 6.291 21.390 1.00 96.44 105 ASP A CA 1
ATOM 794 C C . ASP A 1 105 ? -19.455 7.478 20.981 1.00 96.44 105 ASP A C 1
ATOM 796 O O . ASP A 1 105 ? -18.367 7.330 20.417 1.00 96.44 105 ASP A O 1
ATOM 800 N N . GLN A 1 106 ? -19.907 8.698 21.279 1.00 95.00 106 GLN A N 1
ATOM 801 C CA . GLN A 1 106 ? -19.247 9.942 20.864 1.00 95.00 106 GLN A CA 1
ATOM 802 C C . GLN A 1 106 ? -17.810 10.087 21.396 1.00 95.00 106 GLN A C 1
ATOM 804 O O . GLN A 1 106 ? -17.001 10.803 20.800 1.00 95.00 106 GLN A O 1
ATOM 809 N N . ARG A 1 107 ? -17.475 9.418 22.507 1.00 94.12 107 ARG A N 1
ATOM 810 C CA . ARG A 1 107 ? -16.151 9.476 23.145 1.00 94.12 107 ARG A CA 1
ATOM 811 C C . ARG A 1 107 ? -15.149 8.513 22.511 1.00 94.12 107 ARG A C 1
ATOM 813 O O . ARG A 1 107 ? -13.948 8.773 22.573 1.00 94.12 107 ARG A O 1
ATOM 820 N N . THR A 1 108 ? -15.615 7.414 21.920 1.00 95.31 108 THR A N 1
ATOM 821 C CA . THR A 1 108 ? -14.774 6.319 21.400 1.00 95.31 108 THR A CA 1
ATOM 822 C C . THR A 1 108 ? -14.794 6.205 19.877 1.00 95.31 108 THR A C 1
ATOM 824 O O . THR A 1 108 ? -13.765 5.862 19.297 1.00 95.31 108 THR A O 1
ATOM 827 N N . SER A 1 109 ? -15.897 6.569 19.220 1.00 94.88 109 SER A N 1
ATOM 828 C CA . SER A 1 109 ? -16.085 6.515 17.757 1.00 94.88 109 SER A CA 1
ATOM 829 C C . SER A 1 109 ? -14.982 7.222 16.961 1.00 94.88 109 SER A C 1
ATOM 831 O O . SER A 1 109 ? -14.521 6.723 15.945 1.00 94.88 109 SER A O 1
ATOM 833 N N . LYS A 1 110 ? -14.470 8.360 17.447 1.00 96.19 110 LYS A N 1
ATOM 834 C CA . LYS A 1 110 ? -13.372 9.105 16.789 1.00 96.19 110 LYS A CA 1
ATOM 835 C C . LYS A 1 110 ? -11.991 8.456 16.951 1.00 96.19 110 LYS A C 1
ATOM 837 O O . LYS A 1 110 ? -11.020 8.888 16.325 1.00 96.19 110 LYS A O 1
ATOM 842 N N . LEU A 1 111 ? -11.875 7.478 17.846 1.00 96.75 111 LEU A N 1
ATOM 843 C CA . LEU A 1 111 ? -10.616 6.845 18.236 1.00 96.75 111 LEU A CA 1
ATOM 844 C C . LEU A 1 111 ? -10.485 5.419 17.693 1.00 96.75 111 LEU A C 1
ATOM 846 O O . LEU A 1 111 ? -9.369 4.901 17.672 1.00 96.75 111 LEU A O 1
ATOM 850 N N . CYS A 1 112 ? -11.582 4.810 17.242 1.00 96.69 112 CYS A N 1
ATOM 851 C CA . CYS A 1 112 ? -11.617 3.440 16.748 1.00 96.69 112 CYS A CA 1
ATOM 852 C C . CYS A 1 112 ? -12.334 3.329 15.398 1.00 96.69 112 CYS A C 1
ATOM 854 O O . CYS A 1 112 ? -13.104 4.200 15.009 1.00 96.69 112 CYS A O 1
ATOM 856 N N . LEU A 1 113 ? -12.064 2.240 14.689 1.00 96.62 113 LEU A N 1
ATOM 857 C CA . LEU A 1 113 ? -12.796 1.803 13.508 1.00 96.62 113 LEU A CA 1
ATOM 858 C C . LEU A 1 113 ? -13.232 0.358 13.731 1.00 96.62 113 LEU A C 1
ATOM 860 O O . LEU A 1 113 ? -12.438 -0.451 14.210 1.00 96.62 113 LEU A O 1
ATOM 864 N N . GLN A 1 114 ? -14.465 0.017 13.379 1.00 95.94 114 GLN A N 1
ATOM 865 C CA . GLN A 1 114 ? -14.940 -1.356 13.501 1.00 95.94 114 GLN A CA 1
ATOM 866 C C . GLN A 1 114 ? -14.314 -2.255 12.431 1.00 95.94 114 GLN A C 1
ATOM 868 O O . GLN A 1 114 ? -14.324 -1.930 11.245 1.00 95.94 114 GLN A O 1
ATOM 873 N N . ALA A 1 115 ? -13.757 -3.384 12.865 1.00 95.06 115 ALA A N 1
ATOM 874 C CA . ALA A 1 115 ? -13.122 -4.382 12.016 1.00 95.06 115 ALA A CA 1
ATOM 875 C C . ALA A 1 115 ? -13.859 -5.718 12.150 1.00 95.06 115 ALA A C 1
ATOM 877 O O . ALA A 1 115 ? -13.631 -6.519 13.061 1.00 95.06 115 ALA A O 1
ATOM 878 N N . GLY A 1 116 ? -14.783 -5.954 11.223 1.00 94.19 116 GLY A N 1
ATOM 879 C CA . GLY A 1 116 ? -15.679 -7.100 11.287 1.00 94.19 116 GLY A CA 1
ATOM 880 C C . GLY A 1 116 ? -16.648 -6.997 12.464 1.00 94.19 116 GLY A C 1
ATOM 881 O O . GLY A 1 116 ? -17.116 -5.919 12.813 1.00 94.19 116 GLY A O 1
ATOM 882 N N . LYS A 1 117 ? -16.977 -8.146 13.055 1.00 93.56 117 LYS A N 1
ATOM 883 C CA . LYS A 1 117 ? -18.080 -8.252 14.013 1.00 93.56 117 LYS A CA 1
ATOM 884 C C . LYS A 1 117 ? -17.723 -7.764 15.422 1.00 93.56 117 LYS A C 1
ATOM 886 O O . LYS A 1 117 ? -18.310 -6.823 15.944 1.00 93.56 117 LYS A O 1
ATOM 891 N N . LYS A 1 118 ? -16.702 -8.374 16.019 1.00 96.38 118 LYS A N 1
ATOM 892 C CA . LYS A 1 118 ? -16.328 -8.168 17.425 1.00 96.38 118 LYS A CA 1
ATOM 893 C C . LYS A 1 118 ? -15.004 -7.429 17.628 1.00 96.38 118 LYS A C 1
ATOM 895 O O . LYS A 1 118 ? -14.506 -7.425 18.744 1.00 96.38 118 LYS A O 1
ATOM 900 N N . HIS A 1 119 ? -14.407 -6.833 16.592 1.00 97.19 119 HIS A N 1
ATOM 901 C CA . HIS A 1 119 ? -13.101 -6.181 16.733 1.00 97.19 119 HIS A CA 1
ATOM 902 C C . HIS A 1 119 ? -13.137 -4.691 16.421 1.00 97.19 119 HIS A C 1
ATOM 904 O O . HIS A 1 119 ? -13.916 -4.218 15.593 1.00 97.19 119 HIS A O 1
ATOM 910 N N . LEU A 1 120 ? -12.238 -3.962 17.076 1.00 96.69 120 LEU A N 1
ATOM 911 C CA . LEU A 1 120 ? -12.016 -2.537 16.886 1.00 96.69 120 LEU A CA 1
ATOM 912 C C . LEU A 1 120 ? -10.540 -2.283 16.602 1.00 96.69 120 LEU A C 1
ATOM 914 O O . LEU A 1 120 ? -9.664 -2.789 17.298 1.00 96.69 120 LEU A O 1
ATOM 918 N N . VAL A 1 121 ? -10.265 -1.456 15.604 1.00 97.25 121 VAL A N 1
ATOM 919 C CA . VAL A 1 121 ? -8.924 -1.008 15.240 1.00 97.25 121 VAL A CA 1
ATOM 920 C C . VAL A 1 121 ? -8.717 0.402 15.761 1.00 97.25 121 VAL A C 1
ATOM 922 O O . VAL A 1 121 ? -9.500 1.306 15.480 1.00 97.25 121 VAL A O 1
ATOM 925 N N . VAL A 1 122 ? -7.637 0.610 16.505 1.00 96.75 122 VAL A N 1
ATOM 926 C CA . VAL A 1 122 ? -7.284 1.904 17.097 1.00 96.75 122 VAL A CA 1
ATOM 927 C C . VAL A 1 122 ? -5.846 2.218 16.738 1.00 96.75 122 VAL A C 1
ATOM 929 O O . VAL A 1 122 ? -4.950 1.413 16.970 1.00 96.75 122 VAL A O 1
ATOM 932 N N . ARG A 1 123 ? -5.584 3.413 16.205 1.00 96.81 123 ARG A N 1
ATOM 933 C CA . ARG A 1 123 ? -4.202 3.849 15.934 1.00 96.81 123 ARG A CA 1
ATOM 934 C C . ARG A 1 123 ? -3.384 3.796 17.225 1.00 96.81 123 ARG A C 1
ATOM 936 O O . ARG A 1 123 ? -3.850 4.319 18.236 1.00 96.81 123 ARG A O 1
ATOM 943 N N . SER A 1 124 ? -2.155 3.274 17.197 1.00 95.75 124 SER A N 1
ATOM 944 C CA . SER A 1 124 ? -1.353 3.078 18.421 1.00 95.75 124 SER A CA 1
ATOM 945 C C . SER A 1 124 ? -1.194 4.366 19.242 1.00 95.75 124 SER A C 1
ATOM 947 O O . SER A 1 124 ? -1.343 4.351 20.462 1.00 95.75 124 SER A O 1
ATOM 949 N N . LYS A 1 125 ? -1.035 5.516 18.571 1.00 95.50 125 LYS A N 1
ATOM 950 C CA . LYS A 1 125 ? -0.972 6.848 19.207 1.00 95.50 125 LYS A CA 1
ATOM 951 C C . LYS A 1 125 ? -2.238 7.269 19.970 1.00 95.50 125 LYS A C 1
ATOM 953 O O . LYS A 1 125 ? -2.174 8.131 20.837 1.00 95.50 125 LYS A O 1
ATOM 958 N N . ALA A 1 126 ? -3.392 6.692 19.641 1.00 95.62 126 ALA A N 1
ATOM 959 C CA . ALA A 1 126 ? -4.685 6.985 20.257 1.00 95.62 126 ALA A CA 1
ATOM 960 C C . ALA A 1 126 ? -5.095 5.945 21.317 1.00 95.62 126 ALA A C 1
ATOM 962 O O . ALA A 1 126 ? -6.090 6.146 22.010 1.00 95.62 126 ALA A O 1
ATOM 963 N N . ALA A 1 127 ? -4.332 4.859 21.487 1.00 94.88 127 ALA A N 1
ATOM 964 C CA . ALA A 1 127 ? -4.704 3.735 22.347 1.00 94.88 127 ALA A CA 1
ATOM 965 C C . ALA A 1 127 ? -4.904 4.130 23.821 1.00 94.88 127 ALA A C 1
ATOM 967 O O . ALA A 1 127 ? -5.827 3.650 24.479 1.00 94.88 127 ALA A O 1
ATOM 968 N N . ALA A 1 128 ? -4.078 5.040 24.349 1.00 95.19 128 ALA A N 1
ATOM 969 C CA . ALA A 1 128 ? -4.225 5.530 25.720 1.00 95.19 128 ALA A CA 1
ATOM 970 C C . ALA A 1 128 ? -5.514 6.351 25.912 1.00 95.19 128 ALA A C 1
ATOM 972 O O . ALA A 1 128 ? -6.235 6.150 26.892 1.00 95.19 128 ALA A O 1
ATOM 973 N N . ALA A 1 129 ? -5.833 7.229 24.954 1.00 96.50 129 ALA A N 1
ATOM 974 C CA . ALA A 1 129 ? -7.065 8.015 24.962 1.00 96.50 129 ALA A CA 1
ATOM 975 C C . ALA A 1 129 ? -8.299 7.117 24.814 1.00 96.50 129 ALA A C 1
ATOM 977 O O . ALA A 1 129 ? -9.263 7.272 25.561 1.00 96.50 129 ALA A O 1
ATOM 978 N N . PHE A 1 130 ? -8.233 6.127 23.919 1.00 96.62 130 PHE A N 1
ATOM 979 C CA . PHE A 1 130 ? -9.295 5.144 23.729 1.00 96.62 130 PHE A CA 1
ATOM 980 C C . PHE A 1 130 ? -9.556 4.364 25.018 1.00 96.62 130 PHE A C 1
ATOM 982 O O . PHE A 1 130 ? -10.688 4.318 25.483 1.00 96.62 130 PHE A O 1
ATOM 989 N N . ARG A 1 131 ? -8.509 3.864 25.687 1.00 95.38 131 ARG A N 1
ATOM 990 C CA . ARG A 1 131 ? -8.642 3.188 26.987 1.00 95.38 131 ARG A CA 1
ATOM 991 C C . ARG A 1 131 ? -9.312 4.068 28.045 1.00 95.38 131 ARG A C 1
ATOM 993 O O . ARG A 1 131 ? -10.142 3.579 28.807 1.00 95.38 131 ARG A O 1
ATOM 1000 N N . LYS A 1 132 ? -8.969 5.359 28.108 1.00 96.31 132 LYS A N 1
ATOM 1001 C CA . LYS A 1 132 ? -9.612 6.309 29.031 1.00 96.31 132 LYS A CA 1
ATOM 1002 C C . LYS A 1 132 ? -11.097 6.494 28.699 1.00 96.31 132 LYS A C 1
ATOM 1004 O O . LYS A 1 132 ? -11.921 6.466 29.608 1.00 96.31 132 LYS A O 1
ATOM 1009 N N . ALA A 1 133 ? -11.435 6.643 27.419 1.00 96.25 133 ALA A N 1
ATOM 1010 C CA . ALA A 1 133 ? -12.814 6.788 26.959 1.00 96.25 133 ALA A CA 1
ATOM 1011 C C . ALA A 1 133 ? -13.649 5.528 27.236 1.00 96.25 133 ALA A C 1
ATOM 1013 O O . ALA A 1 133 ? -14.750 5.638 27.765 1.00 96.25 133 ALA A O 1
ATOM 1014 N N . VAL A 1 134 ? -13.092 4.340 26.984 1.00 96.06 134 VAL A N 1
ATOM 1015 C CA . VAL A 1 134 ? -13.749 3.052 27.248 1.00 96.06 134 VAL A CA 1
ATOM 1016 C C . VAL A 1 134 ? -14.012 2.833 28.747 1.00 96.06 134 VAL A C 1
ATOM 1018 O O . VAL A 1 134 ? -15.077 2.354 29.132 1.00 96.06 134 VAL A O 1
ATOM 1021 N N . ARG A 1 135 ? -13.110 3.283 29.626 1.00 95.88 135 ARG A N 1
ATOM 1022 C CA . ARG A 1 135 ? -13.375 3.281 31.077 1.00 95.88 135 ARG A CA 1
ATOM 1023 C C . ARG A 1 135 ? -14.507 4.232 31.464 1.00 95.88 135 ARG A C 1
ATOM 1025 O O . ARG A 1 135 ? -15.343 3.877 32.286 1.00 95.88 135 ARG A O 1
ATOM 1032 N N . ALA A 1 136 ? -14.573 5.413 30.851 1.00 94.69 136 ALA A N 1
ATOM 1033 C CA . ALA A 1 136 ? -15.606 6.414 31.138 1.00 94.69 136 ALA A CA 1
ATOM 1034 C C . ALA A 1 136 ? -17.028 5.989 30.718 1.00 94.69 136 ALA A C 1
ATOM 1036 O O . ALA A 1 136 ? -18.005 6.625 31.114 1.00 94.69 136 ALA A O 1
ATOM 1037 N N . ILE A 1 137 ? -17.154 4.942 29.901 1.00 92.94 137 ILE A N 1
ATOM 1038 C CA . ILE A 1 137 ? -18.433 4.386 29.435 1.00 92.94 137 ILE A CA 1
ATOM 1039 C C . ILE A 1 137 ? -18.789 3.065 30.146 1.00 92.94 137 ILE A C 1
ATOM 1041 O O . ILE A 1 137 ? -19.826 2.478 29.845 1.00 92.94 137 ILE A O 1
ATOM 1045 N N . GLY A 1 138 ? -17.940 2.607 31.077 1.00 94.88 138 GLY A N 1
ATOM 1046 C CA . GLY A 1 138 ? -18.191 1.441 31.930 1.00 94.88 138 GLY A CA 1
ATOM 1047 C C . GLY A 1 138 ? -17.536 0.127 31.495 1.00 94.88 138 GLY A C 1
ATOM 1048 O O . GLY A 1 138 ? -17.885 -0.911 32.046 1.00 94.88 138 GLY A O 1
ATOM 1049 N N . TYR A 1 139 ? -16.594 0.137 30.545 1.00 95.00 139 TYR A N 1
ATOM 1050 C CA . TYR A 1 139 ? -15.901 -1.077 30.098 1.00 95.00 139 TYR A CA 1
ATOM 1051 C C . TYR A 1 139 ? -14.427 -1.102 30.531 1.00 95.00 139 TYR A C 1
ATOM 1053 O O . TYR A 1 139 ? -13.728 -0.084 30.567 1.00 95.00 139 TYR A O 1
ATOM 1061 N N . GLY A 1 140 ? -13.940 -2.302 30.847 1.00 92.50 140 GLY A N 1
ATOM 1062 C CA . GLY A 1 140 ? -12.528 -2.580 31.098 1.00 92.50 140 GLY A CA 1
ATOM 1063 C C . GLY A 1 140 ? -11.802 -3.042 29.835 1.00 92.50 140 GLY A C 1
ATOM 1064 O O . GLY A 1 140 ? -12.417 -3.531 28.895 1.00 92.50 140 GLY A O 1
ATOM 1065 N N . MET A 1 141 ? -10.477 -2.907 29.833 1.00 90.00 141 MET A N 1
ATOM 1066 C CA . MET A 1 141 ? -9.600 -3.557 28.856 1.00 90.00 141 MET A CA 1
ATOM 1067 C C . MET A 1 141 ? -8.562 -4.360 29.621 1.00 90.00 141 MET A C 1
ATOM 1069 O O . MET A 1 141 ? -7.787 -3.768 30.383 1.00 90.00 141 MET A O 1
ATOM 1073 N N . LEU A 1 142 ? -8.550 -5.672 29.408 1.00 85.44 142 LEU A N 1
ATOM 1074 C CA . LEU A 1 142 ? -7.461 -6.535 29.846 1.00 85.44 142 LEU A CA 1
ATOM 1075 C C . LEU A 1 142 ? -6.221 -6.245 28.987 1.00 85.44 142 LEU A C 1
ATOM 1077 O O . LEU A 1 142 ? -6.331 -5.774 27.852 1.00 85.44 142 LEU A O 1
ATOM 1081 N N . ARG A 1 143 ? -5.039 -6.425 29.575 1.00 71.19 143 ARG A N 1
ATOM 1082 C CA . ARG A 1 143 ? -3.785 -6.466 28.823 1.00 71.19 143 ARG A CA 1
ATOM 1083 C C . ARG A 1 143 ? -3.439 -7.940 28.697 1.00 71.19 143 ARG A C 1
ATOM 1085 O O . ARG A 1 143 ? -3.236 -8.560 29.737 1.00 71.19 143 ARG A O 1
ATOM 1092 N N . ASP A 1 144 ? -3.423 -8.437 27.472 1.00 59.28 144 ASP A N 1
ATOM 1093 C CA . ASP A 1 144 ? -2.700 -9.664 27.143 1.00 59.28 144 ASP A CA 1
ATOM 1094 C C . ASP A 1 144 ? -1.209 -9.350 26.968 1.00 59.28 144 ASP A C 1
ATOM 1096 O O . ASP A 1 144 ? -0.893 -8.203 26.548 1.00 59.28 144 ASP A O 1
#

Sequence (144 aa):
MPSLLVRANAPLTAEEQLVLETFANAEADGVWHLARDKTLAAIESGHKADDLRAFLGARDEQPLPELVDGFLRNVECGAQAIKLRGTALLFECVDQKVADRLAADQRTSKLCLQAGKKHLVVRSKAAAAFRKAVRAIGYGMLRD